Protein AF-A0A0J6KLX3-F1 (afdb_monomer)

pLDDT: mean 86.84, std 13.61, range [37.72, 98.19]

Secondary structure (DSSP, 8-state):
----------HHHHHHHHHHHHHHHSTT-HHHHHHHHHHHHHHHHHHHHHHHHHHHHHHHHHHHHHHHHHHHTS-TT-PPPHHHHHHHHHHHHHHHHHHHHHHHTT-

Nearest PDB structures (foldseek):
  8i6s-assembly1_A  TM=2.331E-01  e=9.695E+00  Pseudomonas aeruginosa

Foldseek 3Di:
DDPPPPPPDDVLVVQVVVLVVQCVVCPPPVVSNVVSVVSVVLSVLLVVLQVLLVVLLVVLVVLVVVVVVCVVPDDPPDDDDPVNVCVSCVSSVVSNVSSVVSNVVND

Radius of gyration: 22.38 Å; Cα contacts (8 Å, |Δi|>4): 55; chains: 1; bounding box: 61×16×65 Å

Structure (mmCIF, N/CA/C/O backbone):
data_AF-A0A0J6KLX3-F1
#
_entry.id   AF-A0A0J6KLX3-F1
#
loop_
_atom_site.group_PDB
_atom_site.id
_atom_site.type_symbol
_atom_site.label_atom_id
_atom_site.label_alt_id
_atom_site.label_comp_id
_atom_site.label_asym_id
_atom_site.label_entity_id
_atom_site.label_seq_id
_atom_site.pdbx_PDB_ins_code
_atom_site.Cartn_x
_atom_site.Cartn_y
_atom_site.Cartn_z
_atom_site.occupancy
_atom_site.B_iso_or_equiv
_atom_site.auth_seq_id
_atom_site.auth_comp_id
_atom_site.auth_asym_id
_atom_site.auth_atom_id
_atom_site.pdbx_PDB_model_num
ATOM 1 N N . MET A 1 1 ? 37.584 -4.689 12.621 1.00 37.72 1 MET A N 1
ATOM 2 C CA . MET A 1 1 ? 36.973 -5.063 11.330 1.00 37.72 1 MET A CA 1
ATOM 3 C C . MET A 1 1 ? 35.529 -4.600 11.377 1.00 37.72 1 MET A C 1
ATOM 5 O O . MET A 1 1 ? 34.739 -5.210 12.083 1.00 37.72 1 MET A O 1
ATOM 9 N N . SER A 1 2 ? 35.222 -3.456 10.765 1.00 38.22 2 SER A N 1
ATOM 10 C CA . SER A 1 2 ? 33.871 -2.886 10.789 1.00 38.22 2 SER A CA 1
ATOM 11 C C . SER A 1 2 ? 33.001 -3.625 9.780 1.00 38.22 2 SER A C 1
ATOM 13 O O . SER A 1 2 ? 33.342 -3.670 8.600 1.00 38.22 2 SER A O 1
ATOM 15 N N . ALA A 1 3 ? 31.913 -4.233 10.250 1.00 43.06 3 ALA A N 1
ATOM 16 C CA . ALA A 1 3 ? 30.900 -4.814 9.385 1.00 43.06 3 ALA A CA 1
ATOM 17 C C . ALA A 1 3 ? 30.288 -3.687 8.547 1.00 43.06 3 ALA A C 1
ATOM 19 O O . ALA A 1 3 ? 29.686 -2.763 9.093 1.00 43.06 3 ALA A O 1
ATOM 20 N N . ALA A 1 4 ? 30.495 -3.737 7.232 1.00 44.59 4 ALA A N 1
ATOM 21 C CA . ALA A 1 4 ? 29.802 -2.867 6.302 1.00 44.59 4 ALA A CA 1
ATOM 22 C C . ALA A 1 4 ? 28.312 -3.202 6.393 1.00 44.59 4 ALA A C 1
ATOM 24 O O . ALA A 1 4 ? 27.868 -4.261 5.950 1.00 44.59 4 ALA A O 1
ATOM 25 N N . THR A 1 5 ? 27.543 -2.319 7.019 1.00 45.28 5 THR A N 1
ATOM 26 C CA . THR A 1 5 ? 26.095 -2.296 6.882 1.00 45.28 5 THR A CA 1
ATOM 27 C C . THR A 1 5 ? 25.800 -2.059 5.408 1.00 45.28 5 THR A C 1
ATOM 29 O O . THR A 1 5 ? 25.921 -0.943 4.909 1.00 45.28 5 THR A O 1
ATOM 32 N N . VAL A 1 6 ? 25.462 -3.130 4.687 1.00 48.09 6 VAL A N 1
ATOM 33 C CA . VAL A 1 6 ? 24.860 -3.026 3.360 1.00 48.09 6 VAL A CA 1
ATOM 34 C C . VAL A 1 6 ? 23.562 -2.255 3.564 1.00 48.09 6 VAL A C 1
ATOM 36 O O . VAL A 1 6 ? 22.575 -2.800 4.056 1.00 48.09 6 VAL A O 1
ATOM 39 N N . GLN A 1 7 ? 23.585 -0.954 3.278 1.00 52.44 7 GLN A N 1
ATOM 40 C CA . GLN A 1 7 ? 22.374 -0.159 3.171 1.00 52.44 7 GLN A CA 1
ATOM 41 C C . GLN A 1 7 ? 21.615 -0.702 1.964 1.00 52.44 7 GLN A C 1
ATOM 43 O O . GLN A 1 7 ? 21.897 -0.342 0.824 1.00 52.44 7 GLN A O 1
ATOM 48 N N . LEU A 1 8 ? 20.694 -1.629 2.218 1.00 56.06 8 LEU A N 1
ATOM 49 C CA . LEU A 1 8 ? 19.691 -2.036 1.249 1.00 56.06 8 LEU A CA 1
ATOM 50 C C . LEU A 1 8 ? 18.867 -0.788 0.935 1.00 56.06 8 LEU A C 1
ATOM 52 O O . LEU A 1 8 ? 18.036 -0.363 1.738 1.00 56.06 8 LEU A O 1
ATOM 56 N N . GLN A 1 9 ? 19.151 -0.155 -0.202 1.00 62.91 9 GLN A N 1
ATOM 57 C CA . GLN A 1 9 ? 18.255 0.856 -0.739 1.00 62.91 9 GLN A CA 1
ATOM 58 C C . GLN A 1 9 ? 16.878 0.206 -0.946 1.00 62.91 9 GLN A C 1
ATOM 60 O O . GLN A 1 9 ? 16.813 -0.921 -1.443 1.00 62.91 9 GLN A O 1
ATOM 65 N N . PRO A 1 10 ? 15.782 0.886 -0.566 1.00 79.00 10 PRO A N 1
ATOM 66 C CA . PRO A 1 10 ? 14.434 0.431 -0.867 1.00 79.00 10 PRO A CA 1
ATOM 67 C C . PRO A 1 10 ? 14.309 0.051 -2.353 1.00 79.00 10 PRO A C 1
ATOM 69 O O . PRO A 1 10 ? 14.734 0.844 -3.199 1.00 79.00 10 PRO A O 1
ATOM 72 N N . PRO A 1 11 ? 13.722 -1.111 -2.695 1.00 85.00 11 PRO A N 1
ATOM 73 C CA . PRO A 1 11 ? 13.667 -1.606 -4.073 1.00 85.00 11 PRO A CA 1
ATOM 74 C C . PRO A 1 11 ? 13.110 -0.599 -5.091 1.00 85.00 11 PRO A C 1
ATOM 76 O O . PRO A 1 11 ? 13.629 -0.499 -6.198 1.00 85.00 11 PRO A O 1
ATOM 79 N N . LEU A 1 12 ? 12.115 0.210 -4.704 1.00 85.50 12 LEU A N 1
ATOM 80 C CA . LEU A 1 12 ? 11.560 1.271 -5.556 1.00 85.50 12 LEU A CA 1
ATOM 81 C C . LEU A 1 12 ? 12.573 2.379 -5.869 1.00 85.50 12 LEU A C 1
ATOM 83 O O . LEU A 1 12 ? 12.658 2.832 -7.005 1.00 85.50 12 LEU A O 1
ATOM 87 N N . LEU A 1 13 ? 13.398 2.782 -4.898 1.00 85.88 13 LEU A N 1
ATOM 88 C CA . LEU A 1 13 ? 14.447 3.776 -5.139 1.00 85.88 13 LEU A CA 1
ATOM 89 C C . LEU A 1 13 ? 15.530 3.230 -6.073 1.00 85.88 13 LE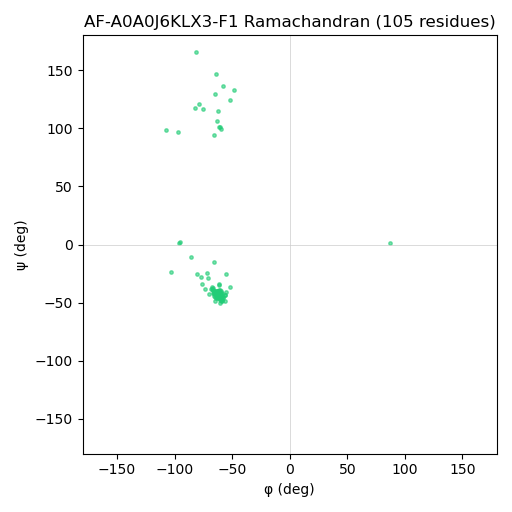U A C 1
ATOM 91 O O . LEU A 1 13 ? 16.037 3.965 -6.919 1.00 85.88 13 LEU A O 1
ATOM 95 N N . GLN A 1 14 ? 15.851 1.940 -5.953 1.00 89.19 14 GLN A N 1
ATOM 96 C CA . GLN A 1 14 ? 16.771 1.276 -6.872 1.00 89.19 14 GLN A CA 1
ATOM 97 C C . GLN A 1 14 ? 16.193 1.210 -8.294 1.00 89.19 14 GLN A C 1
ATOM 99 O O . GLN A 1 14 ? 16.898 1.535 -9.249 1.00 89.19 14 GLN A O 1
ATOM 104 N N . LEU A 1 15 ? 14.913 0.854 -8.437 1.00 90.50 15 LEU A N 1
ATOM 105 C CA . LEU A 1 15 ? 14.217 0.819 -9.726 1.00 90.50 15 LEU A CA 1
ATOM 106 C C . LEU A 1 15 ? 14.165 2.207 -10.380 1.00 90.50 15 LEU A C 1
ATOM 108 O O . LEU A 1 15 ? 14.462 2.343 -11.565 1.00 90.50 15 LEU A O 1
ATOM 112 N N . ARG A 1 16 ? 13.881 3.256 -9.601 1.00 92.25 16 ARG A N 1
ATOM 113 C CA . ARG A 1 16 ? 13.905 4.644 -10.077 1.00 92.25 16 ARG A CA 1
ATOM 114 C C . ARG A 1 16 ? 15.267 5.043 -10.638 1.00 92.25 16 ARG A C 1
ATOM 116 O O . ARG A 1 16 ? 15.337 5.647 -11.707 1.00 92.25 16 ARG A O 1
ATOM 123 N N . GLU A 1 17 ? 16.353 4.714 -9.938 1.00 92.06 17 GLU A N 1
ATOM 124 C CA . GLU A 1 17 ? 17.699 5.018 -10.436 1.00 92.06 17 GLU A CA 1
ATOM 125 C C . GLU A 1 17 ? 18.019 4.207 -11.698 1.00 92.06 17 GLU A C 1
ATOM 127 O O . GLU A 1 17 ? 18.597 4.750 -12.634 1.00 92.06 17 GLU A O 1
ATOM 132 N N . GLN A 1 18 ? 17.590 2.946 -11.788 1.00 92.88 18 GLN A N 1
ATOM 133 C CA . GLN A 1 18 ? 17.761 2.138 -13.001 1.00 92.88 18 GLN A CA 1
ATOM 134 C C . GLN A 1 18 ? 17.027 2.733 -14.211 1.00 92.88 18 GLN A C 1
ATOM 136 O O . GLN A 1 18 ? 17.615 2.815 -15.288 1.00 92.88 18 GLN A O 1
ATOM 141 N N . ILE A 1 19 ? 15.790 3.209 -14.039 1.00 92.94 19 ILE A N 1
ATOM 142 C CA . ILE A 1 19 ? 15.030 3.911 -15.089 1.00 92.94 19 ILE A CA 1
ATOM 143 C C . ILE A 1 19 ? 15.771 5.177 -15.533 1.00 92.94 19 ILE A C 1
ATOM 145 O O . ILE A 1 19 ? 15.923 5.428 -16.729 1.00 92.94 19 ILE A O 1
ATOM 149 N N . ARG A 1 20 ? 16.316 5.939 -14.577 1.00 91.56 20 ARG A N 1
ATOM 150 C CA . ARG A 1 20 ? 17.119 7.135 -14.863 1.00 91.56 20 ARG A CA 1
ATOM 151 C C . ARG A 1 20 ? 18.368 6.807 -15.682 1.00 91.56 20 ARG A C 1
ATOM 153 O O . ARG A 1 20 ? 18.684 7.525 -16.627 1.00 91.56 20 ARG A O 1
ATOM 160 N N . GLN A 1 21 ? 19.076 5.732 -15.334 1.00 92.56 21 GLN A N 1
ATOM 161 C CA . GLN A 1 21 ? 20.244 5.273 -16.089 1.00 92.56 21 GLN A CA 1
ATOM 162 C C . GLN A 1 21 ? 19.854 4.825 -17.500 1.00 92.56 21 GLN A C 1
ATOM 164 O O . GLN A 1 21 ? 20.519 5.217 -18.457 1.00 92.56 21 GLN A O 1
ATOM 169 N N . LEU A 1 22 ? 18.749 4.085 -17.648 1.00 91.06 22 LEU A N 1
ATOM 170 C CA . LEU A 1 22 ? 18.235 3.677 -18.955 1.00 91.06 22 LEU A CA 1
ATOM 171 C C . LEU A 1 22 ? 17.984 4.890 -19.852 1.00 91.06 22 LEU A C 1
ATOM 173 O O . LEU A 1 22 ? 18.529 4.931 -20.951 1.00 91.06 22 LEU A O 1
ATOM 177 N N . TYR A 1 23 ? 17.295 5.913 -19.342 1.00 88.94 23 TYR A N 1
ATOM 178 C CA . TYR A 1 23 ? 17.022 7.152 -20.077 1.00 88.94 23 TYR A CA 1
ATOM 179 C C . TYR A 1 23 ? 18.298 7.833 -20.599 1.00 88.94 23 TYR A C 1
ATOM 181 O O . TYR A 1 23 ? 18.352 8.309 -21.732 1.00 88.94 23 TYR A O 1
ATOM 189 N N . LEU A 1 24 ? 19.360 7.855 -19.787 1.00 88.12 24 LEU A N 1
ATOM 190 C CA . LEU A 1 24 ? 20.652 8.416 -20.193 1.00 88.12 24 LEU A CA 1
ATOM 191 C C . LEU A 1 24 ? 21.324 7.575 -21.288 1.00 88.12 24 LEU A C 1
ATOM 193 O O . LEU A 1 24 ? 21.936 8.133 -22.197 1.00 88.12 24 LEU A O 1
ATOM 197 N N . THR A 1 25 ? 21.209 6.247 -21.212 1.00 88.56 25 THR A N 1
ATOM 198 C CA . THR A 1 25 ? 21.851 5.320 -22.158 1.00 88.56 25 THR A CA 1
ATOM 199 C C . THR A 1 25 ? 21.106 5.155 -23.482 1.00 88.56 25 THR A C 1
ATOM 201 O O . THR A 1 25 ? 21.736 4.827 -24.484 1.00 88.56 25 THR A O 1
ATOM 204 N N . THR A 1 26 ? 19.793 5.393 -23.509 1.00 88.88 26 THR A N 1
ATOM 205 C CA . THR A 1 26 ? 18.945 5.246 -24.705 1.00 88.88 26 THR A CA 1
ATOM 206 C C . THR A 1 26 ? 18.731 6.561 -25.457 1.00 88.88 26 THR A C 1
ATOM 208 O O . THR A 1 26 ? 18.038 6.593 -26.475 1.00 88.88 26 THR A O 1
ATOM 211 N N . SER A 1 27 ? 19.334 7.657 -24.989 1.00 77.56 27 SER A N 1
ATOM 212 C CA . SER A 1 27 ? 19.226 8.975 -25.618 1.00 77.56 27 SER A CA 1
ATOM 213 C C . SER A 1 27 ? 19.572 8.916 -27.114 1.00 77.56 27 SER A C 1
ATOM 215 O O . SER A 1 27 ? 20.637 8.436 -27.503 1.00 77.56 27 SER A O 1
ATOM 217 N N . GLY A 1 28 ? 18.648 9.378 -27.963 1.00 77.50 28 GLY A N 1
ATOM 218 C CA . GLY A 1 28 ? 18.776 9.321 -29.427 1.00 77.50 28 GLY A CA 1
ATOM 219 C C . GLY A 1 28 ? 18.294 8.026 -30.099 1.00 77.50 28 GLY A C 1
ATOM 220 O O . GLY A 1 28 ? 18.378 7.924 -31.319 1.00 77.50 28 GLY A O 1
ATOM 221 N N . GLN A 1 29 ? 17.777 7.051 -29.343 1.00 87.81 29 GLN A N 1
ATOM 222 C CA . GLN A 1 29 ? 17.064 5.882 -29.869 1.00 87.81 29 GLN A CA 1
ATOM 223 C C . GLN A 1 29 ? 15.568 6.014 -29.569 1.00 87.81 29 GLN A C 1
ATOM 225 O O . GLN A 1 29 ? 15.125 5.721 -28.460 1.00 87.81 29 GLN A O 1
ATOM 230 N N . ASP A 1 30 ? 14.788 6.471 -30.548 1.00 86.44 30 ASP A N 1
ATOM 231 C CA . ASP A 1 30 ? 13.381 6.853 -30.349 1.00 86.44 30 ASP A CA 1
ATOM 232 C C . ASP A 1 30 ? 12.519 5.724 -29.760 1.00 86.44 30 ASP A C 1
ATOM 234 O O . ASP A 1 30 ? 11.769 5.947 -28.810 1.00 86.44 30 ASP A O 1
ATOM 238 N N . GLU A 1 31 ? 12.674 4.492 -30.254 1.00 87.31 31 GLU A N 1
ATOM 239 C CA . GLU A 1 31 ? 11.930 3.328 -29.751 1.00 87.31 31 GLU A CA 1
ATOM 240 C C . GLU A 1 31 ? 12.320 2.966 -28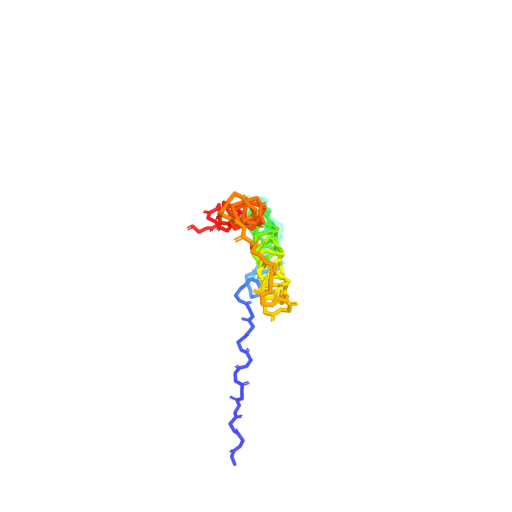.311 1.00 87.31 31 GLU A C 1
ATOM 242 O O . GLU A 1 31 ? 11.455 2.703 -27.475 1.00 87.31 31 GLU A O 1
ATOM 247 N N . ALA A 1 32 ? 13.615 3.007 -27.986 1.00 88.31 32 ALA A N 1
ATOM 248 C CA . ALA A 1 32 ? 14.096 2.709 -26.642 1.00 88.31 32 ALA A CA 1
ATOM 249 C C . ALA A 1 32 ? 13.669 3.794 -25.641 1.00 88.31 32 ALA A C 1
ATOM 251 O O . ALA A 1 32 ? 13.246 3.473 -24.532 1.00 88.31 32 ALA A O 1
ATOM 252 N N . ASN A 1 33 ? 13.679 5.068 -26.045 1.00 88.81 33 ASN A N 1
ATOM 253 C CA . ASN A 1 33 ? 13.171 6.164 -25.221 1.00 88.81 33 ASN A CA 1
ATOM 254 C C . ASN A 1 33 ? 11.668 6.033 -24.959 1.00 88.81 33 ASN A C 1
ATOM 256 O O . ASN A 1 33 ? 11.241 6.219 -23.822 1.00 88.81 33 ASN A O 1
ATOM 260 N N . ALA A 1 34 ? 10.875 5.643 -25.963 1.00 89.88 34 ALA A N 1
ATOM 261 C CA . ALA A 1 34 ? 9.449 5.387 -25.771 1.00 89.88 34 ALA A CA 1
ATOM 262 C C . ALA A 1 34 ? 9.204 4.272 -24.737 1.00 89.88 34 ALA A C 1
ATOM 264 O O . ALA A 1 34 ? 8.350 4.417 -23.861 1.00 89.88 34 ALA A O 1
ATOM 265 N N . MET A 1 35 ? 9.987 3.189 -24.782 1.00 91.25 35 MET A N 1
ATOM 266 C CA . MET A 1 35 ? 9.902 2.110 -23.792 1.00 91.25 35 MET A CA 1
ATOM 267 C C . MET A 1 35 ? 10.304 2.569 -22.384 1.00 91.25 35 MET A C 1
ATOM 269 O O . MET A 1 35 ? 9.637 2.207 -21.415 1.00 91.25 35 MET A O 1
ATOM 273 N N . VAL A 1 36 ? 11.356 3.384 -22.256 1.00 93.88 36 VAL A N 1
ATOM 274 C CA . VAL A 1 36 ? 11.781 3.936 -20.959 1.00 93.88 36 VAL A CA 1
ATOM 275 C C . VAL A 1 36 ? 10.713 4.862 -20.376 1.00 93.88 36 VAL A C 1
ATOM 277 O O . VAL A 1 36 ? 10.431 4.769 -19.185 1.00 93.88 36 VAL A O 1
ATOM 280 N N . SER A 1 37 ? 10.060 5.692 -21.195 1.00 91.38 37 SER A N 1
ATOM 281 C CA . SER A 1 37 ? 8.952 6.541 -20.739 1.00 91.38 37 SER A CA 1
ATOM 282 C C . SER A 1 37 ? 7.748 5.732 -20.250 1.00 91.38 37 SER A C 1
ATOM 284 O O . SER A 1 37 ? 7.158 6.081 -19.229 1.00 91.38 37 SER A O 1
ATOM 286 N N . ILE A 1 38 ? 7.399 4.631 -20.927 1.00 94.38 38 ILE A N 1
ATOM 287 C CA . ILE A 1 38 ? 6.336 3.722 -20.463 1.00 94.38 38 ILE A CA 1
ATOM 288 C C . ILE A 1 38 ? 6.720 3.106 -19.112 1.00 94.38 38 ILE A C 1
ATOM 290 O O . ILE A 1 38 ? 5.907 3.092 -18.190 1.00 94.38 38 ILE A O 1
ATOM 294 N N . LEU A 1 39 ? 7.965 2.643 -18.973 1.00 93.81 39 LEU A N 1
ATOM 295 C CA . LEU A 1 39 ? 8.465 2.063 -17.727 1.00 93.81 39 LEU A CA 1
ATOM 296 C C . LEU A 1 39 ? 8.459 3.078 -16.573 1.00 93.81 39 LEU A C 1
ATOM 298 O O . LEU A 1 39 ? 8.060 2.736 -15.462 1.00 93.81 39 LEU A O 1
ATOM 302 N N . GLU A 1 40 ? 8.863 4.323 -16.831 1.00 94.12 40 GLU A N 1
ATOM 303 C CA . GLU A 1 40 ? 8.802 5.414 -15.854 1.00 94.12 40 GLU A CA 1
ATOM 304 C C . GLU A 1 40 ? 7.363 5.700 -15.421 1.00 94.12 40 GLU A C 1
ATOM 306 O O . GLU A 1 40 ? 7.090 5.824 -14.227 1.00 94.12 40 GLU A O 1
ATOM 311 N N . GLN A 1 41 ? 6.422 5.735 -16.366 1.00 94.25 41 GLN A N 1
ATOM 312 C CA . GLN A 1 41 ? 5.011 5.930 -16.054 1.00 94.25 41 GLN A CA 1
ATOM 313 C C . GLN A 1 41 ? 4.456 4.790 -15.190 1.00 94.25 41 GLN A C 1
ATOM 315 O O . GLN A 1 41 ? 3.785 5.058 -14.193 1.00 94.25 41 GLN A O 1
ATOM 320 N N . SER A 1 42 ? 4.760 3.534 -15.527 1.00 92.56 42 SER A N 1
ATOM 321 C CA . SER A 1 42 ? 4.359 2.378 -14.718 1.00 92.56 42 SER A CA 1
ATOM 322 C C . SER A 1 42 ? 4.983 2.410 -13.321 1.00 92.56 42 SER A C 1
ATOM 324 O O . SER A 1 42 ? 4.296 2.123 -12.343 1.00 92.56 42 SER A O 1
ATOM 326 N N . TYR A 1 43 ? 6.254 2.811 -13.205 1.00 94.00 43 TYR A N 1
ATOM 327 C CA . TYR A 1 43 ? 6.908 3.015 -11.911 1.00 94.00 43 TYR A CA 1
ATOM 328 C C . TYR A 1 43 ? 6.180 4.069 -11.069 1.00 94.00 43 TYR A C 1
ATOM 330 O O . TYR A 1 43 ? 5.893 3.818 -9.902 1.00 94.00 43 TYR A O 1
ATOM 338 N N . LEU A 1 44 ? 5.855 5.229 -11.648 1.00 93.12 44 LEU A N 1
ATOM 339 C CA . LEU A 1 44 ? 5.172 6.307 -10.929 1.00 93.12 44 LEU A CA 1
ATOM 340 C C . LEU A 1 44 ? 3.775 5.886 -10.462 1.00 93.12 44 LEU A C 1
ATOM 342 O O . LEU A 1 44 ? 3.396 6.185 -9.334 1.00 93.12 44 LEU A O 1
ATOM 346 N N . GLN A 1 45 ? 3.032 5.158 -11.298 1.00 93.00 45 GLN A N 1
ATOM 347 C CA . GLN A 1 45 ? 1.721 4.617 -10.929 1.00 93.00 45 GLN A CA 1
ATOM 348 C C . GLN A 1 45 ? 1.826 3.620 -9.768 1.00 93.00 45 GLN A C 1
ATOM 350 O O . GLN A 1 45 ? 1.034 3.687 -8.829 1.00 93.00 45 GLN A O 1
ATOM 355 N N . ALA A 1 46 ? 2.825 2.734 -9.804 1.00 92.06 46 ALA A N 1
ATOM 356 C CA . ALA A 1 46 ? 3.087 1.782 -8.731 1.00 92.06 46 ALA A CA 1
ATOM 357 C C . ALA A 1 46 ? 3.492 2.478 -7.419 1.00 92.06 46 ALA A C 1
ATOM 359 O O . ALA A 1 46 ? 2.966 2.150 -6.356 1.00 92.06 46 ALA A O 1
ATOM 360 N N . ASP A 1 47 ? 4.395 3.459 -7.483 1.00 93.12 47 ASP A N 1
ATOM 361 C CA . ASP A 1 47 ? 4.856 4.228 -6.321 1.00 93.12 47 ASP A CA 1
ATOM 362 C C . ASP A 1 47 ? 3.711 5.029 -5.677 1.00 93.12 47 ASP A C 1
ATOM 364 O O . ASP A 1 47 ? 3.559 5.040 -4.452 1.00 93.12 47 ASP A O 1
ATOM 368 N N . GLU A 1 48 ? 2.848 5.640 -6.495 1.00 93.06 48 GLU A N 1
ATOM 369 C CA . GLU A 1 48 ? 1.661 6.362 -6.033 1.00 93.06 48 GLU A CA 1
ATOM 370 C C . GLU A 1 48 ? 0.654 5.422 -5.356 1.00 93.06 48 GLU A C 1
ATOM 372 O O . GLU A 1 48 ? 0.190 5.709 -4.249 1.00 93.06 48 GLU A O 1
ATOM 377 N N . ALA A 1 49 ? 0.325 4.293 -5.990 1.00 93.38 49 ALA A N 1
ATOM 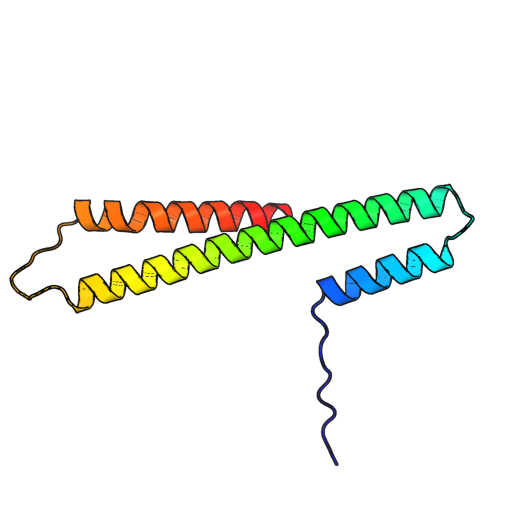378 C CA . ALA A 1 4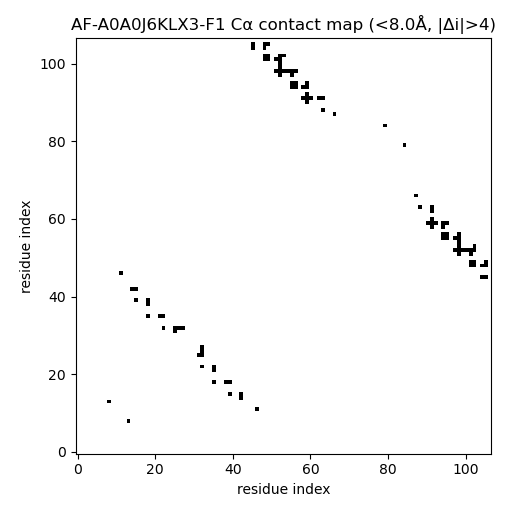9 ? -0.615 3.316 -5.449 1.00 93.38 49 ALA A CA 1
ATOM 379 C C . ALA A 1 49 ? -0.105 2.705 -4.132 1.00 93.38 49 ALA A C 1
ATOM 381 O O . ALA A 1 49 ? -0.839 2.672 -3.143 1.00 93.38 49 ALA A O 1
ATOM 382 N N . LEU A 1 50 ? 1.178 2.336 -4.054 1.00 93.88 50 LEU A N 1
ATOM 383 C CA . LEU A 1 50 ? 1.792 1.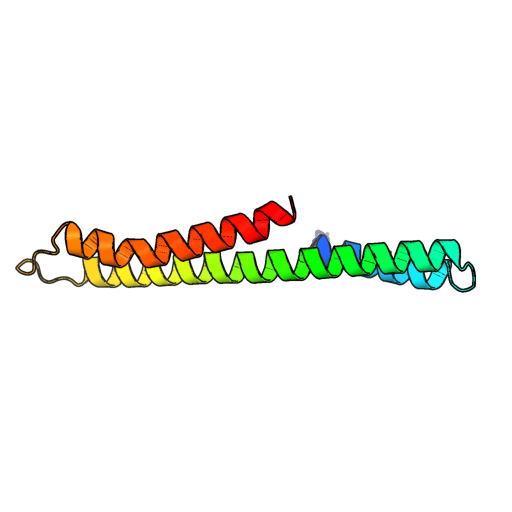869 -2.807 1.00 93.88 50 LEU A CA 1
ATOM 384 C C . LEU A 1 50 ? 1.780 2.949 -1.723 1.00 93.88 50 LEU A C 1
ATOM 386 O O . LEU A 1 50 ? 1.428 2.662 -0.578 1.00 93.88 50 LEU A O 1
ATOM 390 N N . SER A 1 51 ? 2.108 4.195 -2.072 1.00 93.56 51 SER A N 1
ATOM 391 C CA . SER A 1 51 ? 2.084 5.317 -1.130 1.00 93.56 51 SER A CA 1
ATOM 392 C C . SER A 1 51 ? 0.682 5.549 -0.563 1.00 93.56 51 SER A C 1
ATOM 394 O O . SER A 1 51 ? 0.520 5.636 0.656 1.00 93.56 51 SER A O 1
ATOM 396 N N . ARG A 1 52 ? -0.350 5.581 -1.417 1.00 95.44 52 ARG A N 1
ATOM 397 C CA . ARG A 1 52 ? -1.754 5.677 -0.981 1.00 95.44 52 ARG A CA 1
ATOM 398 C C . ARG A 1 52 ? -2.159 4.491 -0.118 1.00 95.44 52 ARG A C 1
ATOM 400 O O . ARG A 1 52 ? -2.763 4.674 0.937 1.00 95.44 52 ARG A O 1
ATOM 407 N N . GLY A 1 53 ? -1.786 3.285 -0.532 1.00 95.88 53 GLY A N 1
ATOM 408 C CA . GLY A 1 53 ? -2.069 2.061 0.202 1.00 95.88 53 GLY A CA 1
ATOM 409 C C . GLY A 1 53 ? -1.496 2.071 1.620 1.00 95.88 53 GLY A C 1
ATOM 410 O O . GLY A 1 53 ? -2.201 1.764 2.582 1.00 95.88 53 GLY A O 1
ATOM 411 N N . ILE A 1 54 ? -0.242 2.507 1.767 1.00 95.62 54 ILE A N 1
ATOM 412 C CA . ILE A 1 54 ? 0.422 2.665 3.067 1.00 95.62 54 ILE A CA 1
ATOM 413 C C . ILE A 1 54 ? -0.290 3.711 3.928 1.00 95.62 54 ILE A C 1
ATOM 415 O O . ILE A 1 54 ? -0.477 3.474 5.121 1.00 95.62 54 ILE A O 1
ATOM 419 N N . VAL A 1 55 ? -0.709 4.841 3.350 1.00 97.56 55 VAL A N 1
ATOM 420 C CA . VAL A 1 55 ? -1.461 5.875 4.081 1.00 97.56 55 VAL A CA 1
ATOM 421 C C . VAL A 1 55 ? -2.757 5.301 4.651 1.00 97.56 55 VAL A C 1
ATOM 423 O O . VAL A 1 55 ? -3.009 5.469 5.841 1.00 97.56 55 VAL A O 1
ATOM 426 N N . HIS A 1 56 ? -3.536 4.567 3.856 1.00 98.12 56 HIS A N 1
ATOM 427 C CA . HIS A 1 56 ? -4.766 3.923 4.322 1.00 98.12 56 HIS A CA 1
ATOM 428 C C . HIS A 1 56 ? -4.516 2.925 5.464 1.00 98.12 56 HIS A C 1
ATOM 430 O O . HIS A 1 56 ? -5.170 2.975 6.507 1.00 98.12 56 HIS A O 1
ATOM 436 N N . VAL A 1 57 ? -3.510 2.053 5.325 1.00 97.00 57 VAL A N 1
ATOM 437 C CA . VAL A 1 57 ? -3.138 1.094 6.383 1.00 97.00 57 VAL A CA 1
ATOM 438 C C . VAL A 1 57 ? -2.681 1.817 7.653 1.00 97.00 57 VAL A C 1
ATOM 440 O O . VAL A 1 57 ? -3.035 1.414 8.764 1.00 97.00 57 VAL A O 1
ATOM 443 N N . HIS A 1 58 ? -1.918 2.901 7.512 1.00 97.38 58 HIS A N 1
ATOM 444 C CA . HIS A 1 58 ? -1.471 3.703 8.643 1.00 97.38 58 HIS A CA 1
ATOM 445 C C . HIS A 1 58 ? -2.647 4.370 9.366 1.00 97.38 58 HIS A C 1
ATOM 447 O O . HIS A 1 58 ? -2.723 4.289 10.593 1.00 97.38 58 HIS A O 1
ATOM 453 N N . THR A 1 59 ? -3.583 4.961 8.621 1.00 97.56 59 THR A N 1
ATOM 454 C CA . THR A 1 59 ? -4.818 5.548 9.159 1.00 97.56 59 THR A CA 1
ATOM 455 C C . THR A 1 59 ? -5.634 4.502 9.912 1.00 97.56 59 THR A C 1
ATOM 457 O O . THR A 1 59 ? -5.974 4.719 11.073 1.00 97.56 59 THR A O 1
ATOM 460 N N . ALA A 1 60 ? -5.861 3.324 9.319 1.00 97.62 60 ALA A N 1
ATOM 461 C CA . ALA A 1 60 ? -6.558 2.222 9.981 1.00 97.62 60 ALA A CA 1
ATOM 462 C C . ALA A 1 60 ? -5.888 1.818 11.304 1.00 97.62 60 ALA A C 1
ATOM 464 O O . ALA A 1 60 ? -6.563 1.619 12.315 1.00 97.62 60 ALA A O 1
ATOM 465 N N . ASN A 1 61 ? -4.555 1.731 11.319 1.00 97.50 61 ASN A N 1
ATOM 466 C CA . ASN A 1 61 ? -3.793 1.391 12.517 1.00 97.50 61 ASN A CA 1
ATOM 467 C C . ASN A 1 61 ? -3.903 2.472 13.609 1.00 97.50 61 ASN A C 1
ATOM 469 O O . ASN A 1 61 ? -4.065 2.148 14.786 1.00 97.50 61 ASN A O 1
ATOM 473 N N . GLN A 1 62 ? -3.865 3.756 13.237 1.00 96.56 62 GLN A N 1
ATOM 474 C CA . GLN A 1 62 ? -4.092 4.858 14.178 1.00 96.56 62 GLN A CA 1
ATOM 475 C C . GLN A 1 62 ? -5.512 4.822 14.757 1.00 96.56 62 GLN A C 1
ATOM 477 O O . GLN A 1 62 ? -5.685 4.947 15.970 1.00 96.56 62 GLN A O 1
ATOM 482 N N . SER A 1 63 ? -6.523 4.596 13.915 1.00 95.94 63 SER A N 1
ATOM 483 C CA . SER A 1 63 ? -7.918 4.465 14.340 1.00 95.94 63 SER A CA 1
ATOM 484 C C . SER A 1 63 ? -8.125 3.275 15.278 1.00 95.94 63 SER A C 1
ATOM 486 O O . SER A 1 63 ? -8.797 3.417 16.299 1.00 95.94 63 SER A O 1
ATOM 488 N N . LEU A 1 64 ? -7.492 2.129 15.002 1.00 96.06 64 LEU A N 1
ATOM 489 C CA . LEU A 1 64 ? -7.483 0.976 15.908 1.00 96.06 64 LEU A CA 1
ATOM 490 C C . LEU A 1 64 ? -6.869 1.331 17.262 1.00 96.06 64 LEU A C 1
ATOM 492 O O . LEU A 1 64 ? -7.441 1.005 18.301 1.00 96.06 64 LEU A O 1
ATOM 496 N N . HIS A 1 65 ? -5.737 2.035 17.270 1.00 95.62 65 HIS A N 1
ATOM 497 C CA . HIS A 1 65 ? -5.081 2.450 18.507 1.00 95.62 65 HIS A CA 1
ATOM 498 C C . HIS A 1 65 ? -5.945 3.412 19.336 1.00 95.62 65 HIS A C 1
ATOM 500 O O . HIS A 1 65 ? -6.061 3.260 20.556 1.00 95.62 65 HIS A O 1
ATOM 506 N N . ALA A 1 66 ? -6.606 4.367 18.677 1.00 92.00 66 ALA A N 1
ATOM 507 C CA . ALA A 1 66 ? -7.548 5.275 19.321 1.00 92.00 66 ALA A CA 1
ATOM 508 C C . ALA A 1 66 ? -8.749 4.513 19.904 1.00 92.00 66 ALA A C 1
ATOM 510 O O . ALA A 1 66 ? -9.121 4.739 21.054 1.00 92.00 66 ALA A O 1
ATOM 511 N N . MET A 1 67 ? -9.306 3.557 19.157 1.00 92.00 67 MET A N 1
ATOM 512 C CA . MET A 1 67 ? -10.412 2.722 19.625 1.00 92.00 67 MET A CA 1
ATOM 513 C C . MET A 1 67 ? -10.013 1.875 20.839 1.00 92.00 67 MET A C 1
ATOM 515 O O . MET A 1 67 ? -10.743 1.856 21.826 1.00 92.00 67 MET A O 1
ATOM 519 N N . MET A 1 68 ? -8.843 1.228 20.820 1.00 91.19 68 MET A N 1
ATOM 520 C CA . MET A 1 68 ? -8.336 0.503 21.993 1.00 91.19 68 MET A CA 1
ATOM 521 C C . MET A 1 68 ? -8.180 1.429 23.201 1.00 91.19 68 MET A C 1
ATOM 523 O O . MET A 1 68 ? -8.559 1.060 24.306 1.00 91.19 68 MET A O 1
ATOM 527 N N . THR A 1 69 ? -7.667 2.643 22.994 1.00 90.69 69 THR A N 1
ATOM 528 C CA . THR A 1 69 ? -7.529 3.643 24.062 1.00 90.69 69 THR A CA 1
ATOM 529 C C . THR A 1 69 ? -8.889 4.031 24.649 1.00 90.69 69 THR A C 1
ATOM 531 O O . THR A 1 69 ? -9.012 4.161 25.863 1.00 90.69 69 THR A O 1
ATOM 534 N N . LEU A 1 70 ? -9.927 4.180 23.821 1.00 88.25 70 LEU A N 1
ATOM 535 C CA . LEU A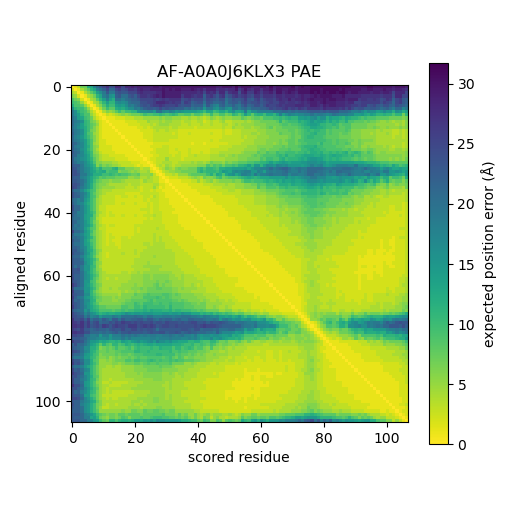 1 70 ? -11.289 4.459 24.291 1.00 88.25 70 LEU A CA 1
ATOM 536 C C . LEU A 1 70 ? -11.873 3.286 25.085 1.00 88.25 70 LEU A C 1
ATOM 538 O O . LEU A 1 70 ? -12.470 3.506 26.134 1.00 88.25 70 LEU A O 1
ATOM 542 N N . LEU A 1 71 ? -11.674 2.054 24.613 1.00 86.25 71 LEU A N 1
ATOM 543 C CA . LEU A 1 71 ? -12.161 0.849 25.289 1.00 86.25 71 LEU A CA 1
ATOM 544 C C . LEU A 1 71 ? -11.455 0.614 26.631 1.00 86.25 71 LEU A C 1
ATOM 546 O O . LEU A 1 71 ? -12.106 0.239 27.598 1.00 86.25 71 LEU A O 1
ATOM 550 N N . LEU A 1 72 ? -10.148 0.874 26.712 1.00 87.81 72 LEU A N 1
ATOM 551 C CA . LEU A 1 72 ? -9.372 0.746 27.952 1.00 87.81 72 LEU A CA 1
ATOM 552 C C . LEU A 1 72 ? -9.698 1.838 28.980 1.00 87.81 72 LEU A C 1
ATOM 554 O O . LEU A 1 72 ? -9.561 1.601 30.175 1.00 87.81 72 LEU A O 1
ATOM 558 N N . ASN A 1 73 ? -10.113 3.022 28.524 1.00 86.31 73 ASN A N 1
ATOM 559 C CA . ASN A 1 73 ? -10.494 4.141 29.390 1.00 86.31 73 ASN A CA 1
ATOM 560 C C . ASN A 1 73 ? -12.007 4.214 29.657 1.00 86.31 73 ASN A C 1
ATOM 562 O O . ASN A 1 73 ? -12.461 5.151 30.317 1.00 86.31 73 ASN A O 1
ATOM 566 N N . CYS A 1 74 ? -12.795 3.267 29.139 1.00 83.38 74 CYS A N 1
ATOM 567 C CA . CYS A 1 74 ? -14.216 3.184 29.453 1.00 83.38 74 CYS A CA 1
ATOM 568 C C . CYS A 1 74 ? -14.378 2.856 30.940 1.00 83.38 74 CYS A C 1
ATOM 570 O O . CYS A 1 74 ? -13.754 1.927 31.451 1.00 83.38 74 CYS A O 1
ATOM 572 N N . GLN A 1 75 ? -15.198 3.640 31.641 1.00 79.12 75 GLN A N 1
ATOM 573 C CA . GLN A 1 75 ? -15.506 3.375 33.045 1.00 79.12 75 GLN A CA 1
ATOM 574 C C . GLN A 1 75 ? -16.243 2.034 33.161 1.00 79.12 75 GLN A C 1
ATOM 576 O O . GLN A 1 75 ? -17.019 1.693 32.271 1.00 79.12 75 GLN A O 1
ATOM 581 N N . GLU A 1 76 ? -16.031 1.290 34.252 1.00 67.62 76 GLU A N 1
ATOM 582 C CA . GLU A 1 76 ? -16.615 -0.053 34.456 1.00 67.62 76 GLU A CA 1
ATOM 583 C C . GLU A 1 76 ? -18.151 -0.078 34.330 1.00 67.62 76 GLU A C 1
ATOM 585 O O . GLU A 1 76 ? -18.728 -1.090 33.931 1.00 67.62 76 GLU A O 1
ATOM 590 N N . ASP A 1 77 ? -18.807 1.055 34.584 1.00 72.50 77 ASP A N 1
ATOM 591 C CA . ASP A 1 77 ? -20.262 1.206 34.519 1.00 72.50 77 ASP A CA 1
ATOM 592 C C . ASP A 1 77 ? -20.779 1.526 33.101 1.00 72.50 77 ASP A C 1
ATOM 594 O O . ASP A 1 77 ? -21.986 1.497 32.841 1.00 72.50 77 ASP A O 1
ATOM 598 N N . GLN A 1 78 ? -19.882 1.850 32.166 1.00 73.94 78 GLN A N 1
ATOM 599 C CA . GLN A 1 78 ? -20.215 2.272 30.811 1.00 73.94 78 GLN A CA 1
ATOM 600 C C . GLN A 1 78 ? -20.117 1.083 29.851 1.00 73.94 78 GLN A C 1
ATOM 602 O O . GLN A 1 78 ? -19.054 0.723 29.352 1.00 73.94 78 GLN A O 1
ATOM 607 N N . GLN A 1 79 ? -21.261 0.457 29.577 1.00 73.44 79 GLN A N 1
ATOM 608 C CA . GLN A 1 79 ? -21.329 -0.641 28.616 1.00 73.44 79 GLN A CA 1
ATOM 609 C C . GLN A 1 79 ? -21.246 -0.107 27.184 1.00 73.44 79 GLN A C 1
ATOM 611 O O . GLN A 1 79 ? -22.144 0.599 26.723 1.00 73.44 79 GLN A O 1
ATOM 616 N N . VAL A 1 80 ? -20.190 -0.487 26.464 1.00 77.94 80 VAL A N 1
ATOM 617 C CA . VAL A 1 80 ? -20.138 -0.337 25.007 1.00 77.94 80 VAL A CA 1
ATOM 618 C C . VAL A 1 80 ? -20.875 -1.520 24.392 1.00 77.94 80 VAL A C 1
ATOM 620 O O . VAL A 1 80 ? -20.488 -2.674 24.584 1.00 77.94 80 VAL A O 1
ATOM 623 N N . ASN A 1 81 ? -21.961 -1.251 23.676 1.00 84.44 81 ASN A N 1
ATOM 624 C CA . ASN A 1 81 ? -22.735 -2.311 23.041 1.00 84.44 81 ASN A CA 1
ATOM 625 C C . ASN A 1 81 ? -22.098 -2.754 21.707 1.00 84.44 81 ASN A C 1
ATOM 627 O O . ASN A 1 81 ? -21.237 -2.081 21.137 1.00 84.44 81 ASN A O 1
ATOM 631 N N . CYS A 1 82 ? -22.533 -3.905 21.189 1.00 84.88 82 CYS A N 1
ATOM 632 C CA . CYS A 1 82 ? -21.981 -4.460 19.950 1.00 84.88 82 CYS A CA 1
ATOM 633 C C . CYS A 1 82 ? -22.190 -3.538 18.736 1.00 84.88 82 CYS A C 1
ATOM 635 O O . CYS A 1 82 ? -21.316 -3.466 17.878 1.00 84.88 82 CYS A O 1
ATOM 637 N N . GLU A 1 83 ? -23.304 -2.805 18.668 1.00 89.81 83 GLU A N 1
ATOM 638 C CA . GLU A 1 83 ? -23.592 -1.883 17.561 1.00 89.81 83 GLU A CA 1
ATOM 639 C C . GLU A 1 83 ? -22.614 -0.701 17.536 1.00 89.81 83 GLU A C 1
ATOM 641 O O . GLU A 1 83 ? -22.136 -0.312 16.472 1.00 89.81 83 GLU A O 1
ATOM 646 N N . GLN A 1 84 ? -22.246 -0.174 18.706 1.00 86.56 84 GLN A N 1
ATOM 647 C CA . GLN A 1 84 ? -21.245 0.882 18.852 1.00 86.56 84 GLN A CA 1
ATOM 648 C C . GLN A 1 84 ? -19.853 0.396 18.440 1.00 86.56 84 GLN A C 1
ATOM 650 O O . GLN A 1 84 ? -19.141 1.112 17.742 1.00 86.56 84 GLN A O 1
ATOM 655 N N . ILE A 1 85 ? -19.478 -0.832 18.812 1.00 88.88 85 ILE A N 1
ATOM 656 C CA . ILE A 1 85 ? -18.207 -1.432 18.380 1.00 88.88 85 ILE A CA 1
ATOM 657 C C . ILE A 1 85 ? -18.184 -1.595 16.857 1.00 88.88 85 ILE A C 1
ATOM 659 O O . ILE A 1 85 ? -17.201 -1.228 16.219 1.00 88.88 85 ILE A O 1
ATOM 663 N N . VAL A 1 86 ? -19.269 -2.094 16.257 1.00 91.62 86 VAL A N 1
ATOM 664 C CA . VAL A 1 86 ? -19.379 -2.230 14.796 1.00 91.62 86 VAL A CA 1
ATOM 665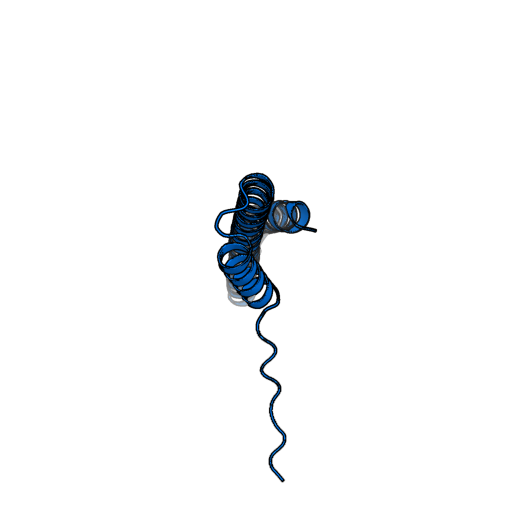 C C . VAL A 1 86 ? -19.258 -0.869 14.109 1.00 91.62 86 VAL A C 1
ATOM 667 O O . VAL A 1 86 ? -18.506 -0.744 13.145 1.00 91.62 86 VAL A O 1
ATOM 670 N N . ALA A 1 87 ? -19.924 0.163 14.630 1.00 90.25 87 ALA A N 1
ATOM 671 C CA . ALA A 1 87 ? -19.836 1.516 14.085 1.00 90.25 87 ALA A CA 1
ATOM 672 C C . ALA A 1 87 ? -18.409 2.093 14.149 1.00 90.25 87 ALA A C 1
ATOM 674 O O . ALA A 1 87 ? -18.003 2.812 13.238 1.00 90.25 87 ALA A O 1
ATOM 675 N N . LEU A 1 88 ? -17.636 1.763 15.189 1.00 89.94 88 LEU A N 1
ATOM 676 C CA . LEU A 1 88 ? -16.234 2.176 15.322 1.00 89.94 88 LEU A CA 1
ATOM 677 C C . LEU A 1 88 ? -15.286 1.372 14.419 1.00 89.94 88 LEU A C 1
ATOM 679 O O . LEU A 1 88 ? -14.302 1.919 13.924 1.00 89.94 88 LEU A O 1
ATOM 683 N N . LEU A 1 89 ? -15.579 0.090 14.190 1.00 94.69 89 LEU A N 1
ATOM 684 C CA . LEU A 1 89 ? -14.776 -0.794 13.341 1.00 94.69 89 LEU A CA 1
ATOM 685 C C . LEU A 1 89 ? -14.995 -0.562 11.844 1.00 94.69 89 LEU A C 1
ATOM 687 O O . LEU A 1 89 ? -14.089 -0.821 11.053 1.00 94.69 89 LEU A O 1
ATOM 691 N N . GLU A 1 90 ? -16.171 -0.092 11.435 1.00 96.12 90 GLU A N 1
ATOM 692 C CA . GLU A 1 90 ? -16.507 0.050 10.018 1.00 96.12 90 GLU A CA 1
ATOM 693 C C . GLU A 1 90 ? -15.565 1.012 9.258 1.00 96.12 90 GLU A C 1
ATOM 695 O O . GLU A 1 90 ? -15.052 0.612 8.211 1.00 96.12 90 GLU A O 1
ATOM 700 N N . PRO A 1 91 ? -15.218 2.210 9.772 1.00 95.06 91 PRO A N 1
ATOM 701 C CA . PRO A 1 91 ? -14.217 3.071 9.136 1.00 95.06 91 PRO A CA 1
ATOM 702 C C . PRO A 1 91 ? -12.835 2.411 9.030 1.00 95.06 91 PRO A C 1
ATOM 704 O O . PRO A 1 91 ? -12.170 2.525 8.005 1.00 95.06 91 PRO A O 1
ATOM 707 N N . ILE A 1 92 ? -12.413 1.660 10.056 1.00 97.56 92 ILE A N 1
ATOM 708 C CA . ILE A 1 92 ? -11.140 0.920 10.039 1.00 97.56 92 ILE A CA 1
ATOM 709 C C . ILE A 1 92 ? -11.156 -0.124 8.919 1.00 97.56 92 ILE A C 1
ATOM 711 O O . ILE A 1 92 ? -10.193 -0.246 8.164 1.00 97.56 92 ILE A O 1
ATOM 715 N N . ARG A 1 93 ? -12.254 -0.876 8.793 1.00 97.69 93 ARG A N 1
ATOM 716 C CA . ARG A 1 93 ? -12.431 -1.878 7.737 1.00 97.69 93 ARG A CA 1
ATOM 717 C C . ARG A 1 93 ? -12.353 -1.239 6.350 1.00 97.69 93 ARG A C 1
ATOM 719 O O . ARG A 1 93 ? -11.718 -1.807 5.464 1.00 97.69 93 ARG A O 1
ATOM 726 N N . GLN A 1 94 ? -12.985 -0.081 6.164 1.00 97.88 94 GLN A N 1
ATOM 727 C CA . GLN A 1 94 ? -12.964 0.658 4.900 1.00 97.88 94 GLN A CA 1
ATOM 728 C C . GLN A 1 94 ? -11.549 1.107 4.529 1.00 97.88 94 GLN A C 1
ATOM 730 O O . GLN A 1 94 ? -11.122 0.864 3.403 1.00 97.88 94 GLN A O 1
ATOM 735 N N . GLU A 1 95 ? -10.798 1.666 5.479 1.00 98.19 95 GLU A N 1
ATOM 736 C CA . GLU A 1 95 ? -9.398 2.053 5.274 1.00 98.19 95 GLU A CA 1
ATOM 737 C C . GLU A 1 95 ? -8.516 0.840 4.947 1.00 98.19 95 GLU A C 1
ATOM 739 O O . GLU A 1 95 ? -7.775 0.854 3.968 1.00 98.19 95 GLU A O 1
ATOM 744 N N . LEU A 1 96 ? -8.642 -0.267 5.688 1.00 97.94 96 LEU A N 1
ATOM 745 C CA . LEU A 1 96 ? -7.897 -1.494 5.380 1.00 97.94 96 LEU A CA 1
ATOM 746 C C . LEU A 1 96 ? -8.223 -2.032 3.985 1.00 97.94 96 LEU A C 1
ATOM 748 O O . LEU A 1 96 ? -7.325 -2.480 3.274 1.00 97.94 96 LEU A O 1
ATOM 752 N N . GLN A 1 97 ? -9.492 -1.980 3.577 1.00 97.75 97 GLN A N 1
ATOM 753 C CA . GLN A 1 97 ? -9.902 -2.436 2.256 1.00 97.75 97 GLN A CA 1
ATOM 754 C C . GLN A 1 97 ? -9.394 -1.512 1.144 1.00 97.75 97 GLN A C 1
ATOM 756 O O . GLN A 1 97 ? -8.896 -2.010 0.136 1.00 97.75 97 GLN A O 1
ATOM 761 N N . ALA A 1 98 ? -9.462 -0.193 1.330 1.00 96.88 98 ALA A N 1
ATOM 762 C CA . ALA A 1 98 ? -8.888 0.773 0.396 1.00 96.88 98 ALA A CA 1
ATOM 763 C C . ALA A 1 98 ? -7.372 0.567 0.253 1.00 96.88 98 ALA A C 1
ATOM 765 O O . ALA A 1 98 ? -6.860 0.481 -0.863 1.00 96.88 98 ALA A O 1
ATOM 766 N N . GLY A 1 99 ? -6.672 0.386 1.377 1.00 96.75 99 GLY A N 1
ATOM 767 C CA . GLY A 1 99 ? -5.247 0.074 1.400 1.00 96.75 99 GLY A CA 1
ATOM 768 C C . GLY A 1 99 ? -4.913 -1.221 0.663 1.00 96.75 99 GLY A C 1
ATOM 769 O O . GLY A 1 99 ? -4.009 -1.243 -0.169 1.00 96.75 99 GLY A O 1
ATOM 770 N N . PHE A 1 100 ? -5.680 -2.285 0.910 1.00 95.88 100 PHE A N 1
ATOM 771 C CA . PHE A 1 100 ? -5.517 -3.567 0.228 1.00 95.88 100 PHE A CA 1
ATOM 772 C C . PHE A 1 100 ? -5.688 -3.444 -1.288 1.00 95.88 100 PHE A C 1
ATOM 774 O O . PHE A 1 100 ? -4.856 -3.969 -2.024 1.00 95.88 100 PHE A O 1
ATOM 781 N N . VAL A 1 101 ? -6.725 -2.743 -1.759 1.00 96.25 101 VAL A N 1
ATOM 782 C CA . VAL A 1 101 ? -6.968 -2.546 -3.198 1.00 96.25 101 VAL A CA 1
ATOM 783 C C . VAL A 1 101 ? -5.794 -1.809 -3.843 1.00 96.25 101 VAL A C 1
ATOM 785 O O . VAL A 1 101 ? -5.232 -2.310 -4.809 1.00 96.25 101 VAL A O 1
ATOM 788 N N . GLN A 1 102 ? -5.361 -0.688 -3.258 1.00 93.69 102 GLN A N 1
ATOM 789 C CA . GLN A 1 102 ? -4.252 0.113 -3.788 1.00 93.69 102 GLN A CA 1
ATOM 790 C C . GLN A 1 102 ? -2.924 -0.661 -3.842 1.00 93.69 102 GLN A C 1
ATOM 792 O O . GLN A 1 102 ? -2.175 -0.538 -4.803 1.00 93.69 102 GLN A O 1
ATOM 797 N N . ILE A 1 103 ? -2.624 -1.485 -2.832 1.00 92.62 103 ILE A N 1
ATOM 798 C CA . ILE A 1 103 ? -1.394 -2.295 -2.819 1.00 92.62 103 ILE A CA 1
ATOM 799 C C . ILE A 1 103 ? -1.499 -3.466 -3.808 1.00 92.62 103 ILE A C 1
ATOM 801 O O . ILE A 1 103 ? -0.519 -3.801 -4.469 1.00 92.62 103 ILE A O 1
ATOM 805 N N . SER A 1 104 ? -2.678 -4.083 -3.927 1.00 89.94 104 SER A N 1
ATOM 806 C CA . SER A 1 104 ? -2.896 -5.240 -4.809 1.00 89.94 104 SER A CA 1
ATOM 807 C C . SER A 1 104 ? -2.887 -4.874 -6.290 1.00 89.94 104 SER A C 1
ATOM 809 O O . SER A 1 104 ? -2.587 -5.723 -7.111 1.00 89.94 104 SER A O 1
ATOM 811 N N . GLU A 1 105 ? -3.183 -3.624 -6.650 1.00 85.94 105 GLU A N 1
ATOM 812 C CA . GLU A 1 105 ? -3.039 -3.138 -8.031 1.00 85.94 105 GLU A CA 1
ATOM 813 C C . GLU A 1 105 ? -1.571 -3.098 -8.500 1.00 85.94 105 GLU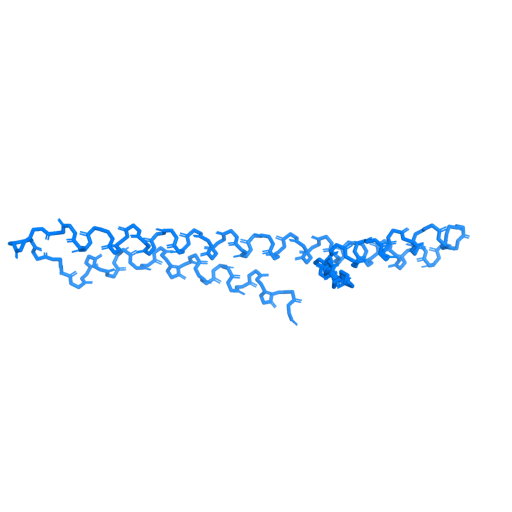 A C 1
ATOM 815 O O . GLU A 1 105 ? -1.313 -2.992 -9.699 1.00 85.94 105 GLU A O 1
ATOM 820 N N 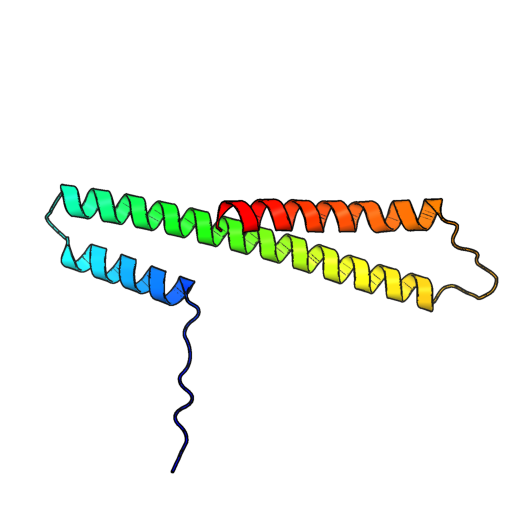. VAL A 1 106 ? -0.613 -3.198 -7.570 1.00 84.00 106 VAL A N 1
ATOM 821 C CA . VAL A 1 106 ? 0.832 -3.166 -7.843 1.00 84.00 106 VAL A CA 1
ATOM 822 C C . VAL A 1 106 ? 1.484 -4.554 -7.789 1.00 84.00 106 VAL A C 1
ATOM 824 O O . VAL A 1 106 ? 2.549 -4.737 -8.381 1.00 84.00 106 VAL A O 1
ATOM 827 N N . MET A 1 107 ? 0.879 -5.515 -7.077 1.00 72.38 107 MET A N 1
ATOM 828 C CA . MET A 1 107 ? 1.389 -6.889 -6.915 1.00 72.38 107 MET A CA 1
ATOM 829 C C . MET A 1 107 ? 0.837 -7.840 -7.973 1.00 72.38 107 MET A C 1
ATOM 831 O O . MET A 1 107 ? 1.646 -8.641 -8.494 1.00 72.38 107 MET A O 1
#

Solvent-accessible surface area (backbone atoms only — not comparable to full-atom values): 6001 Å² total; per-residue (Å²): 136,83,80,79,77,78,78,76,67,57,67,66,62,51,50,52,52,49,52,54,51,47,51,68,71,30,65,93,38,70,70,55,43,53,52,46,52,52,51,50,51,53,48,52,53,40,54,50,30,41,52,52,12,51,51,26,41,50,51,23,51,52,51,50,52,53,51,51,53,50,63,73,66,47,54,96,86,58,82,82,51,72,68,57,52,49,63,63,45,48,61,35,52,51,26,41,49,53,12,48,53,33,40,56,77,63,108

Mean predicted aligned error: 7.81 Å

Sequence (107 aa):
MSAATVQLQPPLLQLREQIRQLYLTTSGQDEANAMVSILEQSYLQADEALSRGIVHVHTANQSLHAMMTLLLNCQEDQQVNCEQIVALLEPIRQELQAGFVQISEVM